Protein AF-A0A0E7R6U1-F1 (afdb_monomer)

Secondary structure (DSSP, 8-state):
--SS--S--------TT--S---B-EEES-B--SS--TTS----SB-SSTTS-SEEE--S-HHHHHHHHHHHSSS-SS---PBP-----

Solvent-accessible surface area (backbone atoms only — not comparable to full-atom values): 5922 Å² total; per-residue (Å²): 124,84,90,74,70,68,96,72,87,83,89,84,82,89,62,88,95,60,77,46,75,53,62,59,49,37,31,35,44,52,37,67,45,93,57,59,52,100,81,68,50,56,52,68,85,33,58,74,48,89,91,52,65,70,55,48,70,53,89,62,67,54,71,59,51,54,51,50,52,61,70,66,40,80,75,63,95,46,78,74,50,78,38,81,41,77,41,82,129

Foldseek 3Di:
DPPPPDPDDDDDDDDPPALDDADEFKAAQFQDAPAADPVRDGDHGDGLDPPDDRMDTDPDPRVVVQVVRVVPPPDRPHDYDHDHDNDRD

Structure (mmCIF, N/CA/C/O backbone):
data_AF-A0A0E7R6U1-F1
#
_entry.id   AF-A0A0E7R6U1-F1
#
loop_
_atom_site.group_PDB
_atom_site.id
_atom_site.type_symbol
_atom_site.label_atom_id
_atom_site.label_alt_id
_atom_site.label_comp_id
_atom_site.label_asym_id
_atom_site.label_entity_id
_atom_site.label_seq_id
_atom_site.pdbx_PDB_ins_code
_atom_site.Cartn_x
_atom_site.Cartn_y
_atom_site.Cartn_z
_atom_site.occupancy
_atom_site.B_iso_or_equiv
_atom_site.auth_seq_id
_atom_site.auth_comp_id
_atom_site.auth_asym_id
_atom_site.auth_atom_id
_atom_site.pdbx_PDB_model_num
ATOM 1 N N . MET A 1 1 ? -16.758 -1.443 -7.511 1.00 55.47 1 MET A N 1
ATOM 2 C CA . MET A 1 1 ? -15.960 -1.586 -8.755 1.00 55.47 1 MET A CA 1
ATOM 3 C C . MET A 1 1 ? -16.828 -1.805 -10.009 1.00 55.47 1 MET A C 1
ATOM 5 O O . MET A 1 1 ? -16.432 -2.544 -10.894 1.00 55.47 1 MET A O 1
ATOM 9 N N . ASN A 1 2 ? -17.990 -1.147 -10.148 1.00 69.38 2 ASN A N 1
ATOM 10 C CA . ASN A 1 2 ? -18.950 -1.513 -11.210 1.00 69.38 2 ASN A CA 1
ATOM 11 C C . ASN A 1 2 ? -18.931 -0.613 -12.462 1.00 69.38 2 ASN A C 1
ATOM 13 O O . ASN A 1 2 ? -19.476 -0.994 -13.488 1.00 69.38 2 ASN A O 1
ATOM 17 N N . ARG A 1 3 ? -18.315 0.578 -12.402 1.00 87.50 3 ARG A N 1
ATOM 18 C CA . ARG A 1 3 ? -18.371 1.558 -13.506 1.00 87.50 3 ARG A CA 1
ATOM 19 C C . ARG A 1 3 ? -17.329 1.333 -14.605 1.00 87.50 3 ARG A C 1
ATOM 21 O O . ARG A 1 3 ? -17.601 1.653 -15.752 1.00 87.50 3 ARG A O 1
ATOM 28 N N . TYR A 1 4 ? -16.149 0.822 -14.253 1.00 88.44 4 TYR A N 1
ATOM 29 C CA . TYR A 1 4 ? -14.992 0.790 -15.159 1.00 88.44 4 TYR A CA 1
ATOM 30 C C . TYR A 1 4 ? -14.449 -0.613 -15.444 1.00 88.44 4 TYR A C 1
ATOM 32 O O . TYR A 1 4 ? -13.553 -0.722 -16.266 1.00 88.44 4 TYR A O 1
ATOM 40 N N . GLN A 1 5 ? -14.966 -1.646 -14.762 1.00 92.94 5 GLN A N 1
ATOM 41 C CA . GLN A 1 5 ? -14.555 -3.057 -14.895 1.00 92.94 5 GLN A CA 1
ATOM 42 C C . GLN A 1 5 ? -13.047 -3.241 -15.178 1.00 92.94 5 GLN A C 1
ATOM 44 O O . GLN A 1 5 ? -12.684 -3.808 -16.205 1.00 92.94 5 GLN A O 1
ATOM 49 N N . PRO A 1 6 ? -12.157 -2.701 -14.324 1.00 94.62 6 PRO A N 1
ATOM 50 C CA . PRO A 1 6 ? -10.736 -2.705 -14.626 1.00 94.62 6 PRO A CA 1
ATOM 51 C C . PRO A 1 6 ? -10.133 -4.095 -14.419 1.00 94.62 6 PRO A C 1
ATOM 53 O O . PRO A 1 6 ? -10.404 -4.743 -13.408 1.00 94.62 6 PRO A O 1
ATOM 56 N N . ASP A 1 7 ? -9.224 -4.492 -15.308 1.00 95.44 7 ASP A N 1
ATOM 57 C CA . ASP A 1 7 ? -8.381 -5.676 -15.094 1.00 95.44 7 ASP A CA 1
ATOM 58 C C . ASP A 1 7 ? -7.384 -5.461 -13.942 1.00 95.44 7 ASP A C 1
ATOM 60 O O . ASP A 1 7 ? -7.025 -6.393 -13.224 1.00 95.44 7 ASP A O 1
ATOM 64 N N . PHE A 1 8 ? -6.943 -4.211 -13.744 1.00 93.75 8 PHE A N 1
ATOM 65 C CA . PHE A 1 8 ? -5.990 -3.821 -12.705 1.00 93.75 8 PHE A CA 1
ATOM 66 C C . PHE A 1 8 ? -6.340 -2.464 -12.097 1.00 93.75 8 PHE A C 1
ATOM 68 O O . PHE A 1 8 ? -6.742 -1.535 -12.797 1.00 93.75 8 PHE A O 1
ATOM 75 N N . VAL A 1 9 ? -6.094 -2.320 -10.795 1.00 94.12 9 VAL A N 1
ATOM 76 C CA . VAL A 1 9 ? -6.213 -1.048 -10.072 1.00 94.12 9 VAL A CA 1
ATOM 77 C C . VAL A 1 9 ? -4.849 -0.667 -9.510 1.00 94.12 9 VAL A C 1
ATOM 79 O O . VAL A 1 9 ? -4.181 -1.478 -8.870 1.00 94.12 9 VAL A O 1
ATOM 82 N N . LEU A 1 10 ? -4.437 0.577 -9.755 1.00 94.19 10 LEU A N 1
ATOM 83 C CA . LEU A 1 10 ? -3.212 1.157 -9.217 1.00 94.19 10 LEU A CA 1
ATOM 84 C C . LEU A 1 10 ? -3.551 2.466 -8.500 1.00 94.19 10 LEU A C 1
ATOM 86 O O . LEU A 1 10 ? -3.821 3.477 -9.145 1.00 94.19 10 LEU A O 1
ATOM 90 N N . CYS A 1 11 ? -3.520 2.441 -7.169 1.00 94.69 11 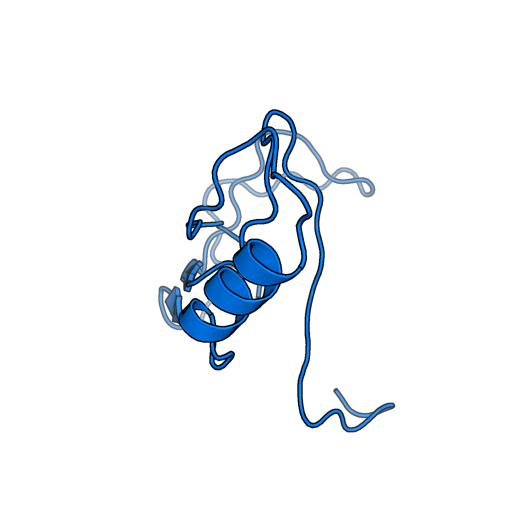CYS A N 1
ATOM 91 C CA . CYS A 1 11 ? -3.691 3.628 -6.334 1.00 94.69 11 CYS A CA 1
ATOM 92 C C . CYS A 1 11 ? -2.343 4.338 -6.148 1.00 94.69 11 CYS A C 1
ATOM 94 O O . CYS A 1 11 ? -1.325 3.687 -5.906 1.00 94.69 11 CYS A O 1
ATOM 96 N N . ILE A 1 12 ? -2.332 5.669 -6.251 1.00 93.81 12 ILE A N 1
ATOM 97 C CA . ILE A 1 12 ? -1.129 6.498 -6.104 1.00 93.81 12 ILE A CA 1
ATOM 98 C C . ILE A 1 12 ? -1.328 7.458 -4.933 1.00 93.81 12 ILE A C 1
ATOM 100 O O . ILE A 1 12 ? -2.371 8.096 -4.828 1.00 93.81 12 ILE A O 1
ATOM 104 N N . GLY A 1 13 ? -0.311 7.583 -4.081 1.00 90.88 13 GLY A N 1
ATOM 105 C CA . GLY A 1 13 ? -0.299 8.506 -2.951 1.00 90.88 13 GLY A CA 1
ATOM 106 C C . GLY A 1 13 ? 1.071 9.148 -2.759 1.00 90.88 13 GLY A C 1
ATOM 107 O O . GLY A 1 13 ? 2.090 8.641 -3.236 1.00 90.88 13 GLY A O 1
ATOM 108 N N . GLN A 1 14 ? 1.097 10.280 -2.059 1.00 93.00 14 GLN A N 1
ATOM 109 C CA . GLN A 1 14 ? 2.332 10.966 -1.690 1.00 93.00 14 GLN A CA 1
ATOM 110 C C . GLN A 1 14 ? 2.885 10.399 -0.379 1.00 93.00 14 GLN A C 1
ATOM 112 O O . GLN A 1 14 ? 2.172 10.293 0.613 1.00 93.00 14 GLN A O 1
ATOM 117 N N . ALA A 1 15 ? 4.193 10.144 -0.344 1.00 87.06 15 ALA A N 1
ATOM 118 C CA . ALA A 1 15 ? 4.921 9.831 0.880 1.00 87.06 15 ALA A CA 1
ATOM 119 C C . ALA A 1 15 ? 6.018 10.880 1.112 1.00 87.06 15 ALA A C 1
ATOM 121 O O . ALA A 1 15 ? 7.104 10.801 0.532 1.00 87.06 15 ALA A O 1
ATOM 122 N N . GLY A 1 16 ? 5.715 11.887 1.940 1.00 88.19 16 GLY A N 1
ATOM 123 C CA . GLY A 1 16 ? 6.644 12.973 2.266 1.00 88.19 16 GLY A CA 1
ATOM 124 C C . GLY A 1 16 ? 7.991 12.455 2.785 1.00 88.19 16 GLY A C 1
ATOM 125 O O . GLY A 1 16 ? 8.050 11.471 3.518 1.00 88.19 16 GLY A O 1
ATOM 126 N N . GLY A 1 17 ? 9.085 13.092 2.364 1.00 89.31 17 GLY A N 1
ATOM 127 C CA . GLY A 1 17 ? 10.451 12.695 2.727 1.00 89.31 17 GLY A CA 1
ATOM 128 C C . GLY A 1 17 ? 11.025 11.514 1.931 1.00 89.31 17 GLY A C 1
ATOM 129 O O . GLY A 1 17 ? 12.232 11.279 1.994 1.00 89.31 17 GLY A O 1
ATOM 130 N N . ARG A 1 18 ? 10.220 10.787 1.139 1.00 84.19 18 ARG A N 1
ATOM 131 C CA . ARG A 1 18 ? 10.746 9.778 0.206 1.00 84.19 18 ARG A CA 1
ATOM 132 C C . ARG A 1 18 ? 11.266 10.451 -1.063 1.00 84.19 18 ARG A C 1
ATOM 134 O O . ARG A 1 18 ? 10.628 11.332 -1.626 1.00 84.19 18 ARG A O 1
ATOM 141 N N . THR A 1 19 ? 12.410 9.981 -1.550 1.00 83.81 19 THR A N 1
ATOM 142 C CA . THR A 1 19 ? 13.069 10.504 -2.759 1.00 83.81 19 THR A CA 1
ATOM 143 C C . THR A 1 19 ? 12.927 9.571 -3.963 1.00 83.81 19 THR A C 1
ATOM 145 O O . THR A 1 19 ? 13.585 9.737 -4.984 1.00 83.81 19 THR A O 1
A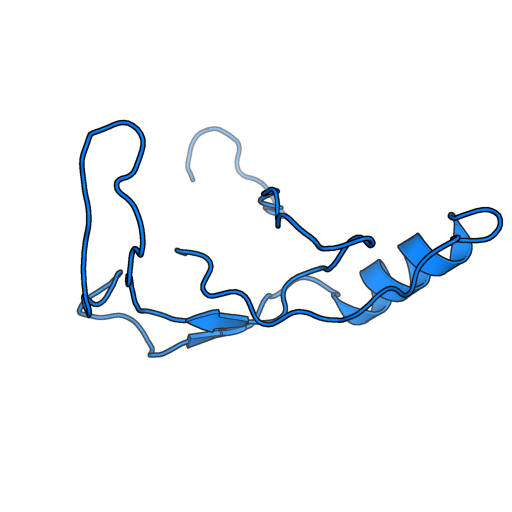TOM 148 N N . SER A 1 20 ? 12.104 8.527 -3.861 1.00 82.69 20 SER A N 1
ATOM 149 C CA . SER A 1 20 ? 11.957 7.506 -4.900 1.00 82.69 20 SER A CA 1
ATOM 150 C C . SER A 1 20 ? 10.544 6.952 -4.948 1.00 82.69 20 SER A C 1
ATOM 152 O O . SER A 1 20 ? 9.846 6.924 -3.937 1.00 82.69 20 SER A O 1
ATOM 154 N N . LEU A 1 21 ? 10.156 6.464 -6.127 1.00 87.25 21 LEU A N 1
ATOM 155 C CA . LEU A 1 21 ? 8.916 5.716 -6.306 1.00 87.25 21 LEU A CA 1
ATOM 156 C C . LEU A 1 21 ? 9.022 4.364 -5.600 1.00 87.25 21 LEU A C 1
ATOM 158 O O . LEU A 1 21 ? 9.999 3.636 -5.784 1.00 87.25 21 LEU A O 1
ATOM 162 N N . THR A 1 22 ? 8.002 4.020 -4.822 1.00 87.25 22 THR A N 1
ATOM 163 C CA . THR A 1 22 ? 7.952 2.781 -4.045 1.00 87.25 22 THR A CA 1
ATOM 164 C C . THR A 1 22 ? 6.615 2.086 -4.275 1.00 87.25 22 THR A C 1
ATOM 166 O O . THR A 1 22 ? 5.618 2.487 -3.680 1.00 87.25 22 THR A O 1
ATOM 169 N N . PRO A 1 23 ? 6.556 1.052 -5.131 1.00 91.69 23 PRO A N 1
ATOM 170 C CA . PRO A 1 23 ? 5.392 0.181 -5.168 1.00 91.69 23 PRO A CA 1
ATOM 171 C C . PRO A 1 23 ? 5.245 -0.541 -3.822 1.00 91.69 23 PRO A C 1
ATOM 173 O O . PRO A 1 23 ? 6.231 -1.055 -3.276 1.00 91.69 23 PRO A O 1
ATOM 176 N N . GLU A 1 24 ? 4.025 -0.567 -3.296 1.00 91.75 24 GLU A N 1
ATOM 177 C CA . GLU A 1 24 ? 3.720 -1.128 -1.982 1.00 91.75 24 GLU A CA 1
ATOM 178 C C . GLU A 1 24 ? 3.376 -2.613 -2.084 1.00 91.75 24 GLU A C 1
ATOM 180 O O . GLU A 1 24 ? 2.660 -3.056 -2.982 1.00 91.75 24 GLU A O 1
ATOM 185 N N . ARG A 1 25 ? 3.952 -3.409 -1.182 1.00 92.88 25 ARG A N 1
ATOM 186 C CA . ARG A 1 25 ? 3.871 -4.875 -1.254 1.00 92.88 25 ARG A CA 1
ATOM 187 C C . ARG A 1 25 ? 2.698 -5.454 -0.476 1.00 92.88 25 ARG A C 1
ATOM 189 O O . ARG A 1 25 ? 2.210 -6.519 -0.843 1.00 92.88 25 ARG A O 1
ATOM 196 N N . VAL A 1 26 ? 2.289 -4.789 0.594 1.00 93.38 26 VAL A N 1
ATOM 197 C CA . VAL A 1 26 ? 1.274 -5.269 1.526 1.00 93.38 26 VAL A CA 1
ATOM 198 C C . VAL A 1 26 ? 0.515 -4.080 2.098 1.00 93.38 26 VAL A C 1
ATOM 200 O O . VAL A 1 26 ? 1.133 -3.054 2.371 1.00 93.38 26 VAL A O 1
ATOM 203 N N . ALA A 1 27 ? -0.794 -4.242 2.254 1.00 93.12 27 ALA A N 1
ATOM 204 C CA . ALA A 1 27 ? -1.684 -3.361 3.000 1.00 93.12 27 ALA A CA 1
ATOM 205 C C . ALA A 1 27 ? -2.039 -4.032 4.333 1.00 93.12 27 ALA A C 1
ATOM 207 O O . ALA A 1 27 ? -2.224 -5.251 4.374 1.00 93.12 27 ALA A O 1
ATOM 208 N N . ILE A 1 28 ? -2.118 -3.256 5.412 1.00 94.94 28 ILE A N 1
ATOM 209 C CA . IL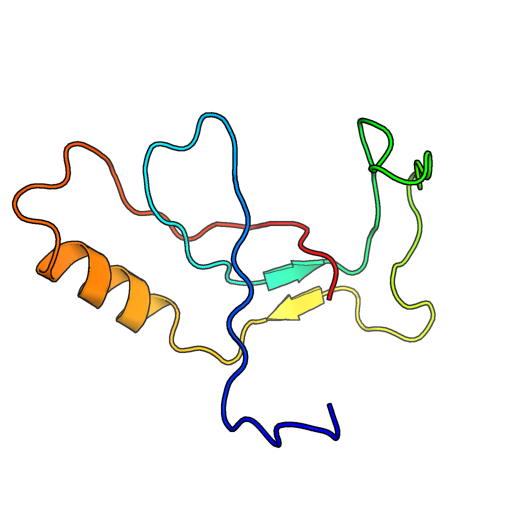E A 1 28 ? -2.447 -3.738 6.760 1.00 94.94 28 ILE A CA 1
ATOM 210 C C . ILE A 1 28 ? -3.859 -3.261 7.098 1.00 94.94 28 ILE A C 1
ATOM 212 O O . ILE A 1 28 ? -4.220 -2.134 6.782 1.00 94.94 28 ILE A O 1
ATOM 216 N N . ASN A 1 29 ? -4.657 -4.120 7.729 1.00 95.56 29 ASN A N 1
ATOM 217 C CA . ASN A 1 29 ? -6.042 -3.834 8.102 1.00 95.56 29 ASN A CA 1
ATOM 218 C C . ASN A 1 29 ? -6.132 -3.012 9.404 1.00 95.56 29 ASN A C 1
ATOM 220 O O . ASN A 1 29 ? -6.686 -3.480 10.397 1.00 95.56 29 ASN A O 1
ATOM 224 N N . GLN A 1 30 ? -5.521 -1.829 9.421 1.00 96.44 30 GLN A N 1
ATOM 225 C CA . GLN A 1 30 ? -5.523 -0.910 10.560 1.00 96.44 30 GLN A CA 1
ATOM 226 C C . GLN A 1 30 ? -5.483 0.544 10.081 1.00 96.44 30 GLN A C 1
ATOM 228 O O . GLN A 1 30 ? -4.599 0.917 9.304 1.00 96.44 30 GLN A O 1
ATOM 233 N N . ASP A 1 31 ? -6.396 1.349 10.615 1.00 95.31 31 ASP A N 1
ATOM 234 C CA . ASP A 1 31 ? -6.392 2.804 10.554 1.00 95.31 31 ASP A CA 1
ATOM 235 C C . ASP A 1 31 ? -5.838 3.374 11.866 1.00 95.31 31 ASP A C 1
ATOM 237 O O . ASP A 1 31 ? -6.421 3.203 12.942 1.00 95.31 31 ASP A O 1
ATOM 241 N N . ASP A 1 32 ? -4.708 4.071 11.747 1.00 94.94 32 ASP A N 1
ATOM 242 C CA . ASP A 1 32 ? -4.019 4.766 12.836 1.00 94.94 32 ASP A CA 1
ATOM 243 C C . ASP A 1 32 ? -3.484 6.119 12.327 1.00 94.94 32 ASP A C 1
ATOM 245 O O . ASP A 1 32 ? -2.404 6.233 11.733 1.00 94.94 32 ASP A O 1
ATOM 249 N N . ALA A 1 33 ? -4.315 7.152 12.460 1.00 94.38 33 ALA A N 1
ATOM 250 C CA . ALA A 1 33 ? -4.113 8.457 11.851 1.00 94.38 33 ALA A CA 1
ATOM 251 C C . ALA A 1 33 ? -3.424 9.440 12.811 1.00 94.38 33 ALA A C 1
ATOM 253 O O . ALA A 1 33 ? -4.005 9.956 13.767 1.00 94.38 33 ALA A O 1
ATOM 254 N N . ARG A 1 34 ? -2.174 9.806 12.497 1.00 95.00 34 ARG A N 1
ATOM 255 C CA . ARG A 1 34 ? -1.414 10.818 13.261 1.00 95.00 34 ARG A CA 1
ATOM 256 C C . ARG A 1 34 ? -2.021 12.228 13.189 1.00 95.00 34 ARG A C 1
ATOM 258 O O . ARG A 1 34 ? -1.822 13.021 14.104 1.00 95.00 34 ARG A O 1
ATOM 265 N N . ILE A 1 35 ? -2.679 12.560 12.081 1.00 94.50 35 ILE A N 1
ATOM 266 C CA . ILE A 1 35 ? -3.357 13.841 11.837 1.00 94.50 35 ILE A CA 1
ATOM 267 C C . ILE A 1 35 ? -4.741 13.551 11.264 1.00 94.50 35 ILE A C 1
ATOM 269 O O . ILE A 1 35 ? -4.917 12.495 10.654 1.00 94.50 35 ILE A O 1
ATOM 273 N N . SER A 1 36 ? -5.683 14.476 11.433 1.00 95.56 36 SER A N 1
ATOM 274 C CA . SER A 1 36 ? -6.997 14.354 10.807 1.00 95.56 36 SER A CA 1
ATOM 275 C C . SER A 1 36 ? -6.897 14.342 9.284 1.00 95.56 36 SER A C 1
ATOM 277 O O . SER A 1 36 ? -6.007 14.972 8.697 1.00 95.56 36 SER A O 1
ATOM 279 N N . ASP A 1 37 ? -7.816 13.621 8.653 1.00 94.69 37 ASP A N 1
ATOM 280 C CA . ASP A 1 37 ? -8.052 13.739 7.221 1.00 94.69 37 ASP A CA 1
ATOM 281 C C . ASP A 1 37 ? -8.756 15.068 6.871 1.00 94.69 37 ASP A C 1
ATOM 283 O O . ASP A 1 37 ? -8.967 15.938 7.717 1.00 94.69 37 ASP A O 1
ATOM 287 N N . ASN A 1 38 ? -9.098 15.250 5.593 1.00 96.50 38 ASN A N 1
ATOM 288 C CA . ASN A 1 38 ? -9.742 16.475 5.106 1.00 96.50 38 ASN A CA 1
ATOM 289 C C . ASN A 1 38 ? -11.210 16.628 5.555 1.00 96.50 38 ASN A C 1
ATOM 291 O O . ASN A 1 38 ? -11.802 17.675 5.301 1.00 96.50 38 ASN A O 1
ATOM 295 N N . GLU A 1 39 ? -11.798 15.595 6.160 1.00 97.38 39 GLU A N 1
ATOM 296 C CA . GLU A 1 39 ? -13.157 15.576 6.713 1.00 97.38 39 GLU A CA 1
ATOM 297 C C . GLU A 1 39 ? -13.130 15.533 8.255 1.00 97.38 39 GLU A C 1
ATOM 299 O O . GLU A 1 39 ? -14.121 15.179 8.890 1.00 97.38 39 GLU A O 1
ATOM 304 N N . ASP A 1 40 ? -11.994 15.903 8.857 1.00 97.06 40 ASP A N 1
ATOM 305 C CA . ASP A 1 40 ? -11.740 15.931 10.299 1.00 97.06 40 ASP A CA 1
ATOM 306 C C . ASP A 1 40 ? -11.789 14.556 11.003 1.00 97.06 40 ASP A C 1
ATOM 308 O O . ASP A 1 40 ? -11.763 14.486 12.238 1.00 97.06 40 ASP A O 1
ATOM 312 N N . ASN A 1 41 ? -11.780 13.441 10.263 1.00 95.88 41 ASN A N 1
ATOM 313 C CA . ASN A 1 41 ? -11.695 12.116 10.872 1.00 95.88 41 ASN A CA 1
ATOM 314 C C . ASN A 1 41 ? -10.261 11.815 11.315 1.00 95.88 41 ASN A C 1
ATOM 316 O O . ASN A 1 41 ? -9.301 12.011 10.570 1.00 95.88 41 ASN A O 1
ATOM 320 N N . GLN A 1 42 ? -10.119 11.255 12.516 1.00 96.69 42 GLN A N 1
ATOM 321 C CA . GLN A 1 42 ? -8.838 10.795 13.048 1.00 96.69 42 GLN A CA 1
ATOM 322 C C . GLN A 1 42 ? -8.998 9.433 13.754 1.00 96.69 42 GLN A C 1
ATOM 324 O O . GLN A 1 42 ? -9.048 9.368 14.984 1.00 96.69 42 GLN A O 1
ATOM 329 N N . PRO A 1 43 ? -9.162 8.327 13.003 1.00 94.56 43 PRO A N 1
ATOM 330 C CA . PRO A 1 43 ? -9.237 6.989 13.587 1.00 94.56 43 PRO A CA 1
ATOM 331 C C . PRO A 1 43 ? -7.903 6.598 14.238 1.00 94.56 43 PRO A C 1
ATOM 333 O O . PRO A 1 43 ? -6.844 6.857 13.677 1.00 94.56 43 PRO A O 1
ATOM 336 N N . ILE A 1 44 ? -7.965 5.959 15.408 1.00 96.19 44 ILE A N 1
ATOM 337 C CA . ILE A 1 44 ? -6.802 5.465 16.161 1.00 96.19 44 ILE A CA 1
ATOM 338 C C . ILE A 1 44 ? -7.055 4.000 16.518 1.00 96.19 44 ILE A C 1
ATOM 340 O O . ILE A 1 44 ? -8.095 3.701 17.115 1.00 96.19 44 ILE A O 1
ATOM 344 N N . ASP A 1 45 ? -6.124 3.115 16.154 1.00 94.88 45 ASP A N 1
ATOM 345 C CA . ASP A 1 45 ? -6.162 1.666 16.408 1.00 94.88 45 ASP A CA 1
ATOM 346 C C . ASP A 1 45 ? -7.478 0.982 15.987 1.00 94.88 45 ASP A C 1
ATOM 348 O O . ASP A 1 45 ? -8.039 0.151 16.715 1.00 94.88 45 ASP A O 1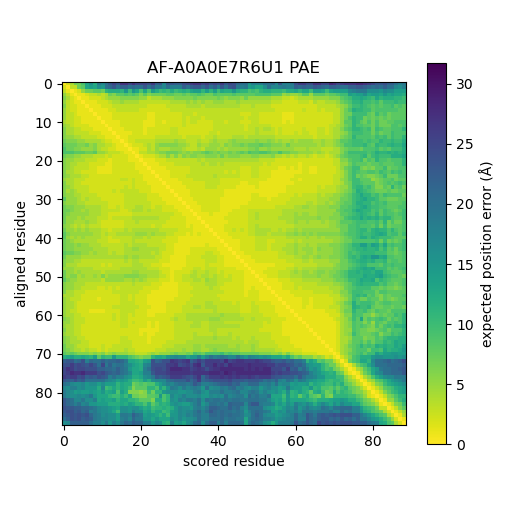
ATOM 352 N N . ARG A 1 46 ? -8.015 1.344 14.811 1.00 94.94 46 ARG A N 1
ATOM 353 C CA . ARG A 1 46 ? -9.280 0.782 14.308 1.00 94.94 46 ARG A CA 1
ATOM 354 C C . ARG A 1 46 ? -9.055 -0.165 13.131 1.00 94.94 46 ARG A C 1
ATOM 356 O O . ARG A 1 46 ? -8.385 0.216 12.177 1.00 94.94 46 ARG A O 1
ATOM 363 N N . PRO A 1 47 ? -9.683 -1.355 13.109 1.00 94.62 47 PRO A N 1
ATOM 364 C CA . PRO A 1 47 ? -9.665 -2.182 11.910 1.00 94.62 47 PRO A CA 1
ATOM 365 C C . PRO A 1 47 ? -10.432 -1.482 10.780 1.00 94.62 47 PRO A C 1
ATOM 367 O O . PRO A 1 47 ? -11.577 -1.074 10.979 1.00 94.62 47 PRO A O 1
ATOM 370 N N . ILE A 1 48 ? -9.834 -1.406 9.586 1.00 94.19 48 ILE A N 1
ATOM 371 C CA . ILE A 1 48 ? -10.491 -0.863 8.379 1.00 94.19 48 ILE A CA 1
ATOM 372 C C . ILE A 1 48 ? -11.710 -1.724 8.027 1.00 94.19 48 ILE A C 1
ATOM 374 O O . ILE A 1 48 ? -12.796 -1.229 7.725 1.00 94.19 48 ILE A O 1
ATOM 378 N N . ARG A 1 49 ? -11.530 -3.046 8.089 1.00 95.31 49 ARG A N 1
ATOM 379 C CA . ARG A 1 49 ? -12.559 -4.042 7.818 1.00 95.31 49 ARG A CA 1
ATOM 380 C C . ARG A 1 49 ? -12.658 -5.039 8.981 1.00 95.31 49 ARG A C 1
ATOM 382 O O . ARG A 1 49 ? -11.753 -5.863 9.126 1.00 95.31 49 ARG A O 1
ATOM 389 N N . PRO A 1 50 ? -13.741 -5.021 9.782 1.00 94.31 50 PRO A N 1
ATOM 390 C CA . PRO A 1 50 ? -13.877 -5.886 10.960 1.00 94.31 50 PRO A CA 1
ATOM 391 C C . PRO A 1 50 ? -13.799 -7.392 10.668 1.00 94.31 50 PRO A C 1
ATOM 393 O O . PRO A 1 50 ? -13.286 -8.151 11.483 1.00 94.31 50 PRO A O 1
ATOM 396 N N . ASP A 1 51 ? -14.284 -7.823 9.502 1.00 95.44 51 ASP A N 1
ATOM 397 C CA . ASP A 1 51 ? -14.265 -9.211 9.016 1.00 95.44 51 ASP A CA 1
ATOM 398 C C . ASP A 1 51 ? -13.075 -9.509 8.078 1.00 95.44 51 ASP A C 1
ATOM 400 O O . ASP A 1 51 ? -13.025 -10.557 7.434 1.00 95.44 51 ASP A O 1
ATOM 404 N N . GLY A 1 52 ? -12.131 -8.573 7.951 1.00 93.56 52 GLY A N 1
ATOM 405 C CA . GLY A 1 52 ? -10.996 -8.664 7.038 1.00 93.56 52 GLY A CA 1
ATOM 406 C C . GLY A 1 52 ? -9.816 -9.453 7.605 1.00 93.56 52 GLY A C 1
ATOM 407 O O . GLY A 1 52 ? -9.617 -9.549 8.815 1.00 93.56 52 GLY A O 1
ATOM 408 N N . ALA A 1 53 ? -8.966 -9.969 6.714 1.00 96.31 53 ALA A N 1
ATOM 409 C CA . ALA A 1 53 ? -7.661 -10.494 7.104 1.00 96.31 53 ALA A CA 1
ATOM 410 C C . ALA A 1 53 ? -6.788 -9.369 7.684 1.00 96.31 53 ALA A C 1
ATOM 412 O O . ALA A 1 53 ? -6.974 -8.197 7.362 1.00 96.31 53 ALA A O 1
ATOM 413 N N . SER A 1 54 ? -5.791 -9.715 8.500 1.00 95.62 54 SER A N 1
ATOM 414 C CA . SER A 1 54 ? -4.893 -8.715 9.098 1.00 95.62 54 SER A CA 1
ATOM 415 C C . SER A 1 54 ? -4.082 -7.934 8.059 1.00 95.62 54 SER A C 1
ATOM 417 O O . SER A 1 54 ? -3.690 -6.798 8.315 1.00 95.62 54 SER A O 1
ATOM 419 N N . ALA A 1 55 ? -3.813 -8.536 6.898 1.00 94.94 55 ALA A N 1
ATOM 420 C CA . ALA A 1 55 ? -3.075 -7.910 5.814 1.00 94.94 55 ALA A CA 1
ATOM 421 C C . ALA A 1 55 ? -3.402 -8.547 4.457 1.00 94.94 55 ALA A C 1
ATOM 423 O O . ALA A 1 55 ? -3.777 -9.720 4.380 1.00 94.94 55 ALA A O 1
ATOM 424 N N . TYR A 1 56 ? -3.181 -7.786 3.387 1.00 94.38 56 TYR A N 1
ATOM 425 C CA . TYR A 1 56 ? -3.365 -8.218 2.003 1.00 94.38 56 TYR A CA 1
ATOM 426 C C . TYR A 1 56 ? -2.119 -7.888 1.187 1.00 94.38 56 TYR A C 1
ATOM 428 O O . TYR A 1 56 ? -1.665 -6.745 1.158 1.00 94.38 56 TYR A O 1
ATOM 436 N N . PHE A 1 57 ? -1.552 -8.884 0.509 1.00 95.25 57 PHE A N 1
ATOM 437 C CA . PHE A 1 57 ? -0.441 -8.661 -0.414 1.00 95.25 57 PHE A CA 1
ATOM 438 C C . PHE A 1 57 ? -0.952 -8.136 -1.756 1.00 95.25 57 PHE A C 1
ATOM 440 O O . PHE A 1 57 ? -1.989 -8.579 -2.248 1.00 95.25 57 PHE A O 1
ATOM 447 N N . SER A 1 58 ? -0.199 -7.222 -2.371 1.00 94.44 58 SER A N 1
ATOM 448 C CA . SER A 1 58 ? -0.509 -6.752 -3.721 1.00 94.44 58 SER A CA 1
ATOM 449 C C . SER A 1 58 ? -0.448 -7.912 -4.719 1.00 94.44 58 SER A C 1
ATOM 451 O O . SER A 1 58 ? 0.514 -8.683 -4.726 1.00 94.44 58 SER A O 1
ATOM 453 N N . SER A 1 59 ? -1.447 -8.000 -5.596 1.00 96.06 59 SER A N 1
ATOM 454 C CA . SER A 1 59 ? -1.456 -8.917 -6.741 1.00 96.06 59 SER A CA 1
ATOM 455 C C . SER A 1 59 ? -0.663 -8.385 -7.943 1.00 96.06 59 SER A C 1
ATOM 457 O O . SER A 1 59 ? -0.464 -9.109 -8.919 1.00 96.06 59 SER A O 1
ATOM 459 N N . LEU A 1 60 ? -0.184 -7.134 -7.894 1.00 95.75 60 LEU A N 1
ATOM 460 C CA . LEU A 1 60 ? 0.623 -6.544 -8.960 1.00 95.75 60 LEU A CA 1
ATOM 461 C C . LEU A 1 60 ? 2.048 -7.127 -8.976 1.00 95.75 60 LEU A C 1
ATOM 463 O O . LEU A 1 60 ? 2.591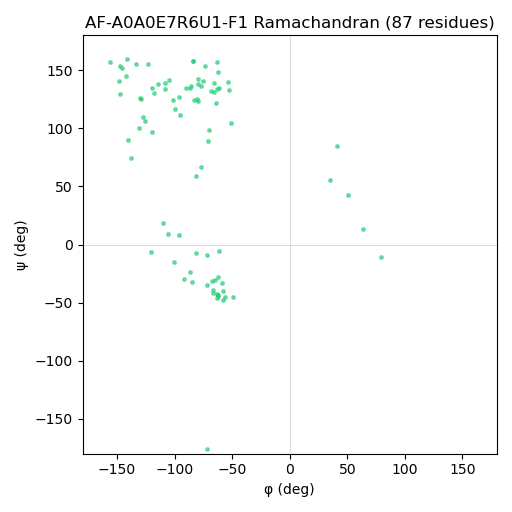 -7.506 -7.934 1.00 95.75 60 LEU A O 1
ATOM 467 N N . PRO A 1 61 ? 2.733 -7.140 -10.136 1.00 95.19 61 PRO A N 1
ATOM 468 C CA . PRO A 1 61 ? 4.104 -7.629 -10.248 1.00 95.19 61 PRO A CA 1
ATOM 469 C C . PRO A 1 61 ? 5.123 -6.604 -9.704 1.00 95.19 61 PRO A C 1
ATOM 471 O O . PRO A 1 61 ? 5.961 -6.074 -10.436 1.00 95.19 61 PRO A O 1
ATOM 474 N N . ILE A 1 62 ? 5.093 -6.350 -8.391 1.00 91.94 62 ILE A N 1
ATOM 475 C CA . ILE A 1 62 ? 5.867 -5.314 -7.679 1.00 91.94 62 ILE A CA 1
ATOM 476 C C . ILE A 1 62 ? 7.361 -5.336 -8.027 1.00 91.94 62 ILE A C 1
ATOM 478 O O . ILE A 1 62 ? 7.963 -4.297 -8.306 1.00 91.94 62 ILE A O 1
ATOM 482 N N . LYS A 1 63 ? 7.983 -6.5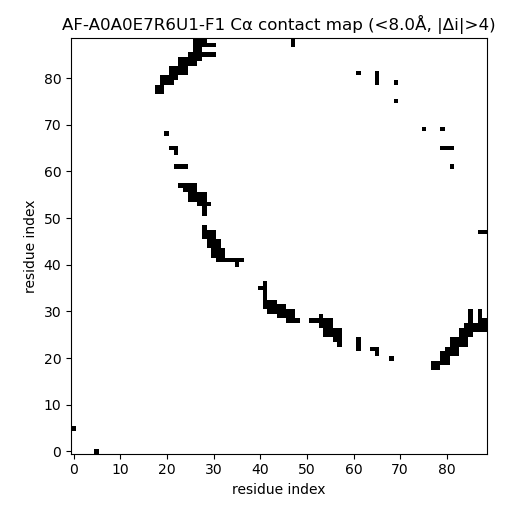23 -8.059 1.00 90.88 63 LYS A N 1
ATOM 483 C CA . LYS A 1 63 ? 9.405 -6.657 -8.419 1.00 90.88 63 LYS A CA 1
ATOM 484 C C . LYS A 1 63 ? 9.668 -6.211 -9.859 1.00 90.88 63 LYS A C 1
ATOM 486 O O . LYS A 1 63 ? 10.650 -5.512 -10.096 1.00 90.88 63 LYS A O 1
ATOM 491 N N . ALA A 1 64 ? 8.798 -6.579 -10.799 1.00 93.88 64 ALA A N 1
ATOM 492 C CA . ALA A 1 64 ? 8.930 -6.184 -12.198 1.00 93.88 64 ALA A CA 1
ATOM 493 C C . ALA A 1 64 ? 8.734 -4.671 -12.367 1.00 93.88 64 ALA A C 1
ATOM 495 O O . ALA A 1 64 ? 9.529 -4.034 -13.055 1.00 93.88 64 ALA A O 1
ATOM 496 N N . MET A 1 65 ? 7.758 -4.082 -11.667 1.00 93.12 65 MET A N 1
ATOM 497 C CA . MET A 1 65 ? 7.536 -2.631 -11.640 1.00 93.12 65 MET A CA 1
ATOM 498 C C . MET A 1 65 ? 8.776 -1.884 -11.135 1.00 93.12 65 MET A C 1
ATOM 500 O O . MET A 1 65 ? 9.250 -0.962 -11.794 1.00 93.12 65 MET A O 1
ATOM 504 N N . VAL A 1 66 ? 9.369 -2.328 -10.021 1.00 90.44 66 VAL A N 1
ATOM 505 C CA . VAL A 1 66 ? 10.616 -1.752 -9.489 1.00 90.44 66 VAL A CA 1
ATOM 506 C C . VAL A 1 66 ? 11.743 -1.796 -10.525 1.00 90.44 66 VAL A C 1
ATOM 508 O O . VAL A 1 66 ? 12.445 -0.801 -10.707 1.00 90.44 66 VAL A O 1
ATOM 511 N N . GLN A 1 67 ? 11.922 -2.923 -11.220 1.00 90.81 67 GLN A N 1
ATOM 512 C CA . GLN A 1 67 ? 12.946 -3.034 -12.263 1.00 90.81 67 GLN A CA 1
ATOM 513 C C . GLN A 1 67 ? 12.640 -2.142 -13.471 1.00 90.81 67 GLN A C 1
ATOM 515 O O . GLN A 1 67 ? 13.552 -1.524 -14.017 1.00 90.81 67 GLN A O 1
ATOM 520 N N . ALA A 1 68 ? 11.374 -2.031 -13.874 1.00 91.06 68 ALA A N 1
ATOM 521 C CA . ALA A 1 68 ? 10.959 -1.165 -14.972 1.00 91.06 68 ALA A CA 1
ATOM 522 C C . ALA A 1 68 ? 11.243 0.314 -14.667 1.00 91.06 68 ALA A C 1
ATOM 524 O O . ALA A 1 68 ? 11.803 1.011 -15.514 1.00 91.06 68 ALA A O 1
ATOM 525 N N . ILE A 1 69 ? 10.943 0.771 -13.447 1.00 87.50 69 ILE A N 1
ATOM 526 C CA . ILE A 1 69 ? 11.233 2.144 -13.007 1.00 87.50 69 ILE A CA 1
ATOM 527 C C . ILE A 1 69 ? 12.751 2.389 -13.013 1.00 87.50 69 ILE A C 1
ATOM 529 O O . ILE A 1 69 ? 13.205 3.388 -13.568 1.00 87.50 69 ILE A O 1
ATOM 533 N N . LYS A 1 70 ? 13.548 1.451 -12.478 1.00 86.12 70 LYS A N 1
ATOM 534 C CA . LYS A 1 70 ? 15.022 1.539 -12.480 1.00 86.12 70 LYS A CA 1
ATOM 535 C C . LYS A 1 70 ? 15.610 1.663 -13.885 1.00 86.12 70 LYS A C 1
ATOM 537 O O . LYS A 1 70 ? 16.554 2.418 -14.073 1.00 86.12 70 LYS A O 1
ATOM 542 N N . LYS A 1 71 ? 15.064 0.926 -14.858 1.00 86.25 71 LYS A N 1
ATOM 543 C CA . LYS A 1 71 ? 15.539 0.933 -16.252 1.00 86.25 71 LYS A CA 1
ATOM 544 C C . LYS A 1 71 ? 15.199 2.226 -16.997 1.00 86.25 71 LYS A C 1
ATOM 546 O O . LYS A 1 71 ? 15.966 2.636 -17.859 1.00 86.25 71 LYS A O 1
ATOM 551 N N . ARG A 1 72 ? 14.043 2.835 -16.707 1.00 76.12 72 ARG A N 1
ATOM 552 C CA . ARG A 1 72 ? 13.554 4.046 -17.394 1.00 76.12 72 ARG A CA 1
ATOM 553 C C . ARG A 1 72 ? 14.070 5.346 -16.788 1.00 76.12 72 ARG A C 1
ATOM 555 O O . ARG A 1 72 ? 14.125 6.351 -17.489 1.00 76.12 72 ARG A O 1
ATOM 562 N N . ALA A 1 73 ? 14.453 5.338 -15.514 1.00 59.59 73 ALA A N 1
ATOM 563 C CA . ALA A 1 73 ? 15.139 6.467 -14.914 1.00 59.59 73 ALA A CA 1
ATOM 564 C C . ALA A 1 73 ? 16.559 6.559 -15.497 1.00 59.59 73 ALA A C 1
ATOM 566 O O . ALA A 1 73 ? 17.465 5.849 -15.063 1.00 59.59 73 ALA A O 1
ATOM 567 N N . TYR A 1 74 ? 16.758 7.438 -16.484 1.00 46.69 74 TYR A N 1
ATOM 568 C CA . TYR A 1 74 ? 18.079 7.970 -16.819 1.00 46.69 74 TYR A CA 1
ATOM 569 C C . TYR A 1 74 ? 18.694 8.485 -15.507 1.00 46.69 74 TYR A C 1
ATOM 571 O O . TYR A 1 74 ? 18.229 9.477 -14.960 1.00 46.69 74 TYR A O 1
ATOM 579 N N . ARG A 1 75 ? 19.654 7.726 -14.959 1.00 47.25 75 ARG A N 1
ATOM 580 C CA . ARG A 1 75 ? 20.365 7.964 -13.690 1.00 47.25 75 ARG A CA 1
ATOM 581 C C . ARG A 1 75 ? 19.450 8.459 -12.549 1.00 47.25 75 ARG A C 1
ATOM 583 O O . ARG A 1 75 ? 19.386 9.662 -12.300 1.00 47.25 75 ARG A O 1
ATOM 590 N N . PRO A 1 76 ? 18.773 7.568 -11.802 1.00 48.16 76 PRO A N 1
ATOM 591 C CA . PRO A 1 76 ? 17.999 8.016 -10.657 1.00 48.16 76 PRO A CA 1
ATOM 592 C C . PRO A 1 76 ? 18.974 8.613 -9.636 1.00 48.16 76 PRO A C 1
ATOM 594 O O . PRO A 1 76 ? 19.883 7.931 -9.168 1.00 48.16 76 PRO A O 1
ATOM 597 N N . LEU A 1 77 ? 18.786 9.883 -9.274 1.00 53.16 77 LEU A N 1
ATOM 598 C CA . LEU A 1 77 ? 19.512 10.510 -8.163 1.00 53.16 77 LEU A CA 1
ATOM 599 C C . LEU A 1 77 ? 19.215 9.813 -6.816 1.00 53.16 77 LEU A C 1
ATOM 601 O O . LEU A 1 77 ? 19.853 10.132 -5.818 1.00 53.16 77 LEU A O 1
ATOM 605 N N . PHE A 1 78 ? 18.282 8.846 -6.776 1.00 53.38 78 PHE A N 1
ATOM 606 C CA . PHE A 1 78 ? 17.740 8.281 -5.544 1.00 53.38 78 PHE A CA 1
ATOM 607 C C . PHE A 1 78 ? 17.376 6.774 -5.622 1.00 53.38 78 PHE A C 1
ATOM 609 O O . PHE A 1 78 ? 17.050 6.257 -6.694 1.00 53.38 78 PHE A O 1
ATOM 616 N N . PRO A 1 79 ? 17.428 6.038 -4.492 1.00 56.44 79 PRO A N 1
ATOM 617 C CA . PRO A 1 79 ? 17.249 4.583 -4.442 1.00 56.44 79 PRO A CA 1
ATOM 618 C C . PRO A 1 79 ? 15.780 4.108 -4.409 1.00 56.44 79 PRO A C 1
ATOM 620 O O . PRO A 1 79 ? 15.041 4.375 -3.466 1.00 56.44 79 PRO A O 1
ATOM 623 N N . ILE A 1 80 ? 15.395 3.249 -5.362 1.00 58.41 80 ILE A N 1
ATOM 624 C CA . ILE A 1 80 ? 14.064 2.606 -5.416 1.00 58.41 80 ILE A CA 1
ATOM 625 C C . ILE A 1 80 ? 13.988 1.409 -4.453 1.00 58.41 80 ILE A C 1
ATOM 627 O O . ILE A 1 80 ? 14.767 0.454 -4.578 1.00 58.41 80 ILE A O 1
ATOM 631 N N . ARG A 1 81 ? 13.011 1.434 -3.536 1.00 58.12 81 ARG A N 1
ATOM 632 C CA . ARG A 1 81 ? 12.766 0.408 -2.504 1.00 58.12 81 ARG A CA 1
ATOM 633 C C . ARG A 1 81 ? 11.342 -0.146 -2.596 1.00 58.12 81 ARG A C 1
ATOM 635 O O . ARG A 1 81 ? 10.442 0.519 -3.093 1.00 58.12 81 ARG A O 1
ATOM 642 N N . GLN A 1 82 ? 11.142 -1.366 -2.103 1.00 58.03 82 GLN A N 1
ATOM 643 C CA . GLN A 1 82 ? 9.796 -1.859 -1.802 1.00 58.03 82 GLN A CA 1
ATOM 644 C C . GLN A 1 82 ? 9.388 -1.296 -0.445 1.00 58.03 82 GLN A C 1
ATOM 646 O O . GLN A 1 82 ? 10.127 -1.483 0.524 1.00 58.03 82 GLN A O 1
ATOM 651 N N . GLY A 1 83 ? 8.250 -0.613 -0.390 1.00 56.03 83 GLY A N 1
ATOM 652 C CA . GLY A 1 83 ? 7.680 -0.143 0.864 1.00 56.03 83 GLY A CA 1
ATOM 653 C C . GLY A 1 83 ? 6.854 -1.231 1.553 1.00 56.03 83 GLY A C 1
ATOM 654 O O . GLY A 1 83 ? 6.424 -2.212 0.929 1.00 56.03 83 GLY A O 1
ATOM 655 N N . LEU A 1 84 ? 6.698 -1.066 2.864 1.00 47.88 84 LEU A N 1
ATOM 656 C CA . LEU A 1 84 ? 5.446 -1.379 3.535 1.00 47.88 84 LEU A CA 1
ATOM 657 C C . LEU A 1 84 ? 4.759 -0.027 3.757 1.00 47.88 84 LEU A C 1
ATOM 659 O O . LEU A 1 84 ? 5.360 0.867 4.361 1.00 47.88 84 LEU A O 1
ATOM 663 N N . LEU A 1 85 ? 3.536 0.127 3.274 1.00 45.56 85 LEU A N 1
ATOM 664 C CA . LEU A 1 85 ? 2.632 1.184 3.700 1.00 45.56 85 LEU A CA 1
ATOM 665 C C . LEU A 1 85 ? 1.478 0.492 4.405 1.00 45.56 85 LEU A C 1
ATOM 667 O O . LEU A 1 85 ? 0.949 -0.494 3.896 1.00 45.56 85 LEU A O 1
ATOM 671 N N . SER A 1 86 ? 1.038 1.053 5.526 1.00 43.41 86 SER A N 1
ATOM 672 C CA . SER A 1 86 ? -0.371 0.924 5.871 1.00 43.41 86 SER A CA 1
ATO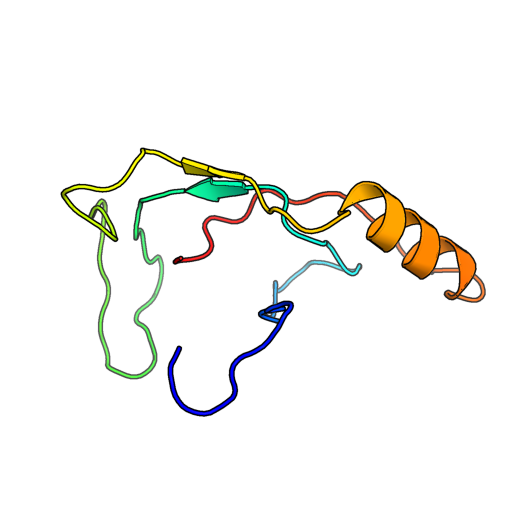M 673 C C . SER A 1 86 ? -1.115 1.807 4.873 1.00 43.41 86 SER A C 1
ATOM 675 O O . SER A 1 86 ? -1.180 3.021 5.033 1.00 43.41 86 SER A O 1
ATOM 677 N N . ALA A 1 87 ? -1.495 1.239 3.733 1.00 39.41 87 ALA A N 1
ATOM 678 C CA . ALA A 1 87 ? -2.474 1.858 2.858 1.00 39.41 87 ALA A CA 1
ATOM 679 C C . ALA A 1 87 ? -3.810 1.217 3.209 1.00 39.41 87 ALA A C 1
ATOM 681 O O . ALA A 1 87 ? -3.900 -0.014 3.209 1.00 39.41 87 ALA A O 1
ATOM 682 N N . ALA A 1 88 ? -4.810 2.043 3.509 1.00 37.09 88 ALA A N 1
ATOM 683 C CA . ALA A 1 88 ? -6.187 1.593 3.572 1.00 37.09 88 ALA A CA 1
ATOM 684 C C . ALA A 1 88 ? -6.535 0.862 2.265 1.00 37.09 88 ALA A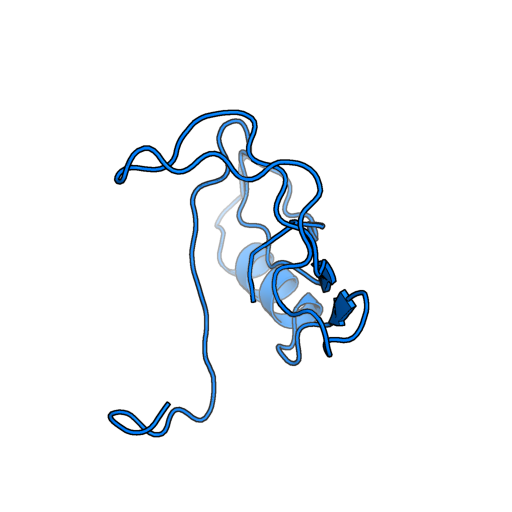 C 1
ATOM 686 O O . ALA A 1 88 ? -6.148 1.304 1.178 1.00 37.09 88 ALA A O 1
ATOM 687 N N . ILE A 1 89 ? -7.164 -0.306 2.394 1.00 41.28 89 ILE A N 1
ATOM 688 C CA . ILE A 1 89 ? -7.612 -1.134 1.266 1.00 41.28 89 ILE A CA 1
ATOM 689 C C . ILE A 1 89 ? -8.799 -0.454 0.587 1.00 41.28 89 ILE A C 1
ATOM 691 O O . ILE A 1 89 ? -9.680 0.029 1.330 1.00 41.28 89 ILE A O 1
#

Mean predicted aligned error: 7.05 Å

InterPro domains:
  IPR000816 Peptidase C15, pyroglutamyl peptidase I [PR00706] (6-18)
  IPR000816 Peptidase C15, pyroglutamyl peptidase I [PR00706] (24-44)
  IPR016125 Peptidase C15, pyroglutamyl peptidase I-like [PF01470] (2-72)
  IPR033693 Pyroglutamyl peptidase I, Glu active site [PS01333] (13-29)
  IPR036440 Peptidase C15, pyroglutamyl peptidase I-like superfamily [G3DSA:3.40.630.20] (1-82)
  IPR036440 Peptidase C15, pyroglutamyl peptidase I-like superfamily [SSF53182] (2-73)

pLDDT: mean 83.82, std 17.69, range [37.09, 97.38]

Organism: Streptococcus pneumoniae (NCBI:txid1313)

Nearest PDB struct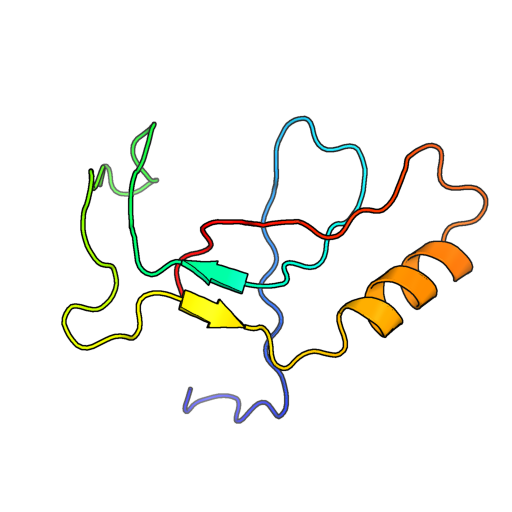ures (foldseek):
  1aug-assembly1_D  TM=9.377E-01  e=9.468E-07  Bacillus amyloliquefaciens
  1z8t-assembly1_D  TM=9.286E-01  e=1.645E-05  Pyrococcus furiosus
  1z8x-assembly1_A  TM=9.268E-01  e=2.145E-05  Pyrococcus furiosus
  1x10-assembly1_B  TM=9.272E-01  e=2.798E-05  Pyrococcus furiosus
  1x12-assembly1_A  TM=9.259E-01  e=3.195E-05  Pyrococcus furiosus

Sequence (89 aa):
MNRYQPDFVLCIGQAGGRTSLTPERVAINQDDARISDNEDNQPIDRPIRPDGASAYFSSLPIKAMVQAIKKRAYRPLFPIRQGLLSAAI

Radius of gyration: 15.46 Å; Cα contacts (8 Å, |Δi|>4): 106; chains: 1; bounding box: 39×27×34 Å